Protein AF-X1SBU3-F1 (afdb_monomer_lite)

Secondary structure (DSSP, 8-state):
---S---------HHHHHHHHHHHHHHT--HHHHHHHHHHHHHHHHHHHHHHHHHHHHHHHHT--GGGHHHHHHHH--

Radius of gyration: 20.77 Å; chains: 1; bounding box: 40×37×49 Å

Sequence (78 aa):
MERTTKIISLSVPPEMAEKIQELMKKEDRTRSELIRETIRRYIEQQEWKEILRYGRIKANEKGIAENQVEDIVDAYRK

Organism: NCBI:txid412755

InterPro domains:
  IPR002145 Ribbon-helix-helix protein, CopG [PF01402] (6-46)
  IPR010985 Ribbon-helix-helix [SSF47598] (5-49)
  IPR013321 Arc-type ribbon-helix-helix [G3DSA:1.10.1220.10] (2-75)

Structure (mmCIF, N/CA/C/O backbone):
data_AF-X1SBU3-F1
#
_entry.id   AF-X1SBU3-F1
#
loop_
_atom_site.group_PDB
_atom_site.id
_atom_site.type_symbol
_atom_site.label_atom_id
_atom_site.label_alt_id
_atom_site.label_comp_id
_atom_site.label_asym_id
_atom_site.label_entity_id
_atom_site.label_seq_id
_atom_site.pdbx_PDB_ins_code
_atom_site.Cartn_x
_atom_site.Cartn_y
_atom_site.Cartn_z
_atom_site.occupancy
_atom_site.B_iso_or_equiv
_atom_site.auth_seq_id
_atom_site.auth_comp_id
_atom_site.auth_asym_id
_atom_site.auth_atom_id
_atom_site.pdbx_PDB_model_num
ATOM 1 N N . MET A 1 1 ? 3.124 -27.274 16.693 1.00 59.16 1 MET A N 1
ATOM 2 C CA . MET A 1 1 ? 2.984 -26.302 15.588 1.00 59.16 1 MET A CA 1
ATOM 3 C C . MET A 1 1 ? 3.428 -24.952 16.112 1.00 59.16 1 MET A C 1
ATOM 5 O O . MET A 1 1 ? 2.862 -24.488 17.095 1.00 59.16 1 MET A O 1
ATOM 9 N N . GLU A 1 2 ? 4.481 -24.378 15.539 1.00 71.94 2 GLU A N 1
ATOM 10 C CA . GLU A 1 2 ? 4.962 -23.049 15.926 1.00 71.94 2 GLU A CA 1
ATOM 11 C C . GLU A 1 2 ? 3.941 -21.975 15.521 1.00 71.94 2 GLU A C 1
ATOM 13 O O . GLU A 1 2 ? 3.211 -22.131 14.539 1.00 71.94 2 GLU A O 1
ATOM 18 N N . ARG A 1 3 ? 3.832 -20.895 16.303 1.00 61.38 3 ARG A N 1
ATOM 19 C CA . ARG A 1 3 ? 2.897 -19.804 15.994 1.00 61.38 3 ARG A CA 1
ATOM 20 C C . ARG A 1 3 ? 3.369 -19.075 14.733 1.00 61.38 3 ARG A C 1
ATOM 22 O O . ARG A 1 3 ? 4.489 -18.584 14.697 1.00 61.38 3 ARG A O 1
ATOM 29 N N . THR A 1 4 ? 2.486 -18.912 13.750 1.00 86.25 4 THR A N 1
ATOM 30 C CA . THR A 1 4 ? 2.762 -18.215 12.476 1.00 86.25 4 THR A CA 1
ATOM 31 C C . THR A 1 4 ? 2.663 -16.687 12.565 1.00 86.25 4 THR A C 1
ATOM 33 O O . THR A 1 4 ? 2.840 -15.991 11.569 1.00 86.25 4 THR A O 1
ATOM 36 N N . THR A 1 5 ? 2.366 -16.133 13.746 1.00 86.25 5 THR A N 1
ATOM 37 C CA . THR A 1 5 ? 2.139 -14.692 13.942 1.00 86.25 5 THR A CA 1
ATOM 38 C C . THR A 1 5 ? 2.867 -14.161 15.171 1.00 86.25 5 THR A C 1
ATOM 40 O O . THR A 1 5 ? 2.813 -14.785 16.235 1.00 86.25 5 THR A O 1
ATOM 43 N N . LYS A 1 6 ? 3.436 -12.955 15.063 1.00 90.94 6 LYS A N 1
ATOM 44 C CA . LYS A 1 6 ? 4.026 -12.194 16.175 1.00 90.94 6 LYS A CA 1
ATOM 45 C C . LYS A 1 6 ? 3.135 -10.999 16.538 1.00 90.94 6 LYS A C 1
ATOM 47 O O . LYS A 1 6 ? 2.634 -10.317 15.649 1.00 90.94 6 LYS A O 1
ATOM 52 N N . ILE A 1 7 ? 2.934 -10.753 17.835 1.00 91.81 7 ILE A N 1
ATOM 53 C CA . ILE A 1 7 ? 2.168 -9.594 18.322 1.00 91.81 7 ILE A CA 1
ATOM 54 C C . ILE A 1 7 ? 3.041 -8.340 18.230 1.00 91.81 7 ILE A C 1
ATOM 56 O O . ILE A 1 7 ? 4.199 -8.356 18.644 1.00 91.81 7 ILE A O 1
ATOM 60 N N . ILE A 1 8 ? 2.458 -7.260 17.713 1.00 90.69 8 ILE A N 1
ATOM 61 C CA . ILE A 1 8 ? 3.055 -5.925 17.663 1.00 90.69 8 ILE A CA 1
ATOM 62 C C . ILE A 1 8 ? 2.098 -4.978 18.390 1.00 90.69 8 ILE A C 1
ATOM 64 O O . ILE A 1 8 ? 0.900 -4.979 18.107 1.00 90.69 8 ILE A O 1
ATOM 68 N N . SER A 1 9 ? 2.625 -4.196 19.332 1.00 92.44 9 SER A N 1
ATOM 69 C CA . SER A 1 9 ? 1.897 -3.115 20.001 1.00 92.44 9 SER A CA 1
ATOM 70 C C . SER A 1 9 ? 2.380 -1.780 19.446 1.00 92.44 9 SER A C 1
ATOM 72 O O . SER A 1 9 ? 3.588 -1.588 19.302 1.00 92.44 9 SER A O 1
ATOM 74 N N . LEU A 1 10 ? 1.456 -0.877 19.121 1.00 90.56 10 LEU A N 1
ATOM 75 C CA . LEU A 1 10 ? 1.778 0.466 18.649 1.00 90.56 10 LEU A CA 1
ATOM 76 C C . LEU A 1 10 ? 0.808 1.499 19.229 1.00 90.56 10 LEU A C 1
ATOM 78 O O . LEU A 1 10 ? -0.380 1.223 19.397 1.00 90.56 10 LEU A O 1
ATOM 82 N N . SER A 1 11 ? 1.326 2.693 19.496 1.00 95.56 11 SER A N 1
ATOM 83 C CA . SER A 1 11 ? 0.529 3.862 19.866 1.00 95.56 11 SER A CA 1
ATOM 84 C C . SER A 1 11 ? 0.244 4.699 18.623 1.00 95.56 11 SER A C 1
ATOM 86 O O . SER A 1 11 ? 1.129 4.884 17.787 1.00 95.56 11 SER A O 1
ATOM 88 N N . VAL A 1 12 ? -0.974 5.225 18.511 1.00 94.56 12 VAL A N 1
ATOM 89 C CA . VAL A 1 12 ? -1.390 6.136 17.433 1.00 94.56 12 VAL A CA 1
ATOM 90 C C . VAL A 1 12 ? -2.067 7.376 18.020 1.00 94.56 12 VAL A C 1
ATOM 92 O O . VAL A 1 12 ? -2.587 7.298 19.137 1.00 94.56 12 VAL A O 1
ATOM 95 N N . PRO A 1 13 ? -2.095 8.510 17.296 1.00 98.19 13 PRO A N 1
ATOM 96 C CA . PRO A 1 13 ? -2.894 9.666 17.692 1.00 98.19 13 PRO A CA 1
ATOM 97 C C . PRO A 1 13 ? -4.375 9.291 17.911 1.00 98.19 13 PRO A C 1
ATOM 99 O O . PRO A 1 13 ? -4.888 8.451 17.164 1.00 98.19 13 PRO A O 1
ATOM 102 N N . PRO A 1 14 ? -5.092 9.910 18.871 1.00 97.50 14 PRO A N 1
ATOM 103 C CA . PRO A 1 14 ? -6.499 9.590 19.144 1.00 97.50 14 PRO A CA 1
ATOM 104 C C . PRO A 1 14 ? -7.400 9.689 17.905 1.00 97.50 14 PRO A C 1
ATOM 106 O O . PRO A 1 14 ? -8.139 8.757 17.600 1.00 97.50 14 PRO A O 1
ATOM 109 N N . GLU A 1 15 ? -7.235 10.751 17.116 1.00 97.94 15 GLU A N 1
ATOM 110 C CA . GLU A 1 15 ? -7.949 10.954 15.846 1.00 97.94 15 GLU A CA 1
ATOM 111 C C . GLU A 1 15 ? -7.717 9.822 14.827 1.00 97.94 15 GLU A C 1
ATOM 113 O O . GLU A 1 15 ? -8.581 9.496 14.014 1.00 97.94 15 GLU A O 1
ATOM 118 N N . MET A 1 16 ? -6.545 9.184 14.860 1.00 96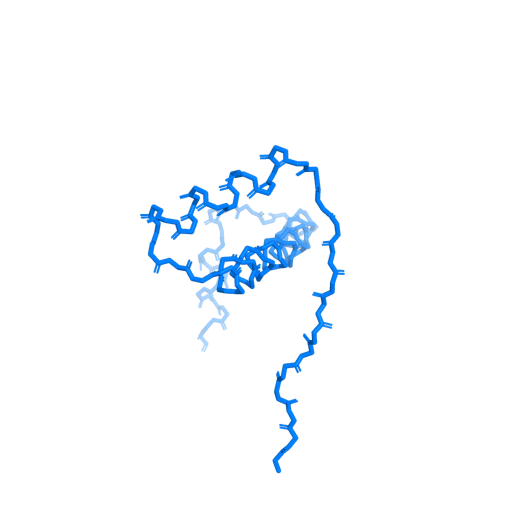.75 16 MET A N 1
ATOM 119 C CA . MET A 1 16 ? -6.231 8.063 13.980 1.00 96.75 16 MET A CA 1
ATOM 120 C C . MET A 1 16 ? -6.920 6.787 14.465 1.00 96.75 16 MET A C 1
ATOM 122 O O . MET A 1 16 ? -7.399 6.007 13.643 1.00 96.75 16 MET A O 1
ATOM 126 N N . ALA A 1 17 ? -7.003 6.579 15.782 1.00 96.25 17 ALA A N 1
ATOM 12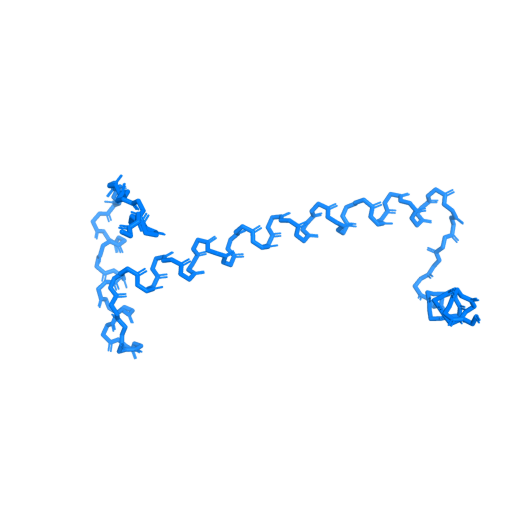7 C CA . ALA A 1 17 ? -7.736 5.452 16.353 1.00 96.25 17 ALA A CA 1
ATOM 128 C C . ALA A 1 17 ? -9.229 5.507 15.987 1.00 96.25 17 ALA A C 1
ATOM 130 O O . ALA A 1 17 ? -9.805 4.478 15.627 1.00 96.25 17 ALA A O 1
ATOM 131 N N . GLU A 1 18 ? -9.829 6.701 16.003 1.00 97.44 18 GLU A N 1
ATOM 132 C CA . GLU A 1 18 ? -11.212 6.927 15.564 1.00 97.44 18 GLU A CA 1
ATOM 133 C C . GLU A 1 18 ? -11.397 6.567 14.085 1.00 97.44 18 GLU A C 1
ATOM 135 O O . GLU A 1 18 ? -12.247 5.739 13.754 1.00 97.44 18 GLU A O 1
ATOM 140 N N . LYS A 1 19 ? -10.527 7.072 13.201 1.00 96.56 19 LYS A N 1
ATOM 141 C CA . LYS A 1 19 ? -10.560 6.743 11.764 1.00 96.56 19 LYS A CA 1
ATOM 142 C C . LYS A 1 19 ? -10.396 5.248 11.489 1.00 96.56 19 LYS A C 1
ATOM 144 O O . LYS A 1 19 ? -11.070 4.701 10.620 1.00 96.56 19 LYS A O 1
ATOM 149 N N . ILE A 1 20 ? -9.522 4.561 12.229 1.00 95.88 20 ILE A N 1
ATOM 150 C CA . ILE A 1 20 ? -9.364 3.102 12.125 1.00 95.88 20 ILE A CA 1
ATOM 151 C C . ILE A 1 20 ? -10.680 2.402 12.486 1.00 95.88 20 ILE A C 1
ATOM 153 O O . ILE A 1 20 ? -11.103 1.494 11.772 1.00 95.88 20 ILE A O 1
ATOM 157 N N . GLN A 1 21 ? -11.346 2.832 13.560 1.00 96.00 21 GLN A N 1
ATOM 158 C CA . GLN A 1 21 ? -12.625 2.266 13.993 1.00 96.00 21 GLN A CA 1
ATOM 159 C C . GLN A 1 21 ? -13.732 2.484 12.946 1.00 96.00 21 GLN A C 1
ATOM 161 O O . GLN A 1 21 ? -14.536 1.582 12.707 1.00 96.00 21 GLN A O 1
ATOM 166 N N . GLU A 1 22 ? -13.777 3.655 12.312 1.00 97.44 22 GLU A N 1
ATOM 167 C CA . GLU A 1 22 ? -14.719 3.960 11.229 1.00 97.44 22 GLU A CA 1
ATOM 168 C C . GLU A 1 22 ? -14.481 3.083 9.997 1.00 97.44 22 GLU A C 1
ATOM 170 O O . GLU A 1 22 ? -15.425 2.489 9.473 1.00 97.44 22 GLU A O 1
ATOM 175 N N . LEU A 1 23 ? -13.223 2.942 9.569 1.00 96.88 23 LEU A N 1
ATOM 176 C CA . LEU A 1 23 ? -12.846 2.091 8.437 1.00 96.88 23 LEU A CA 1
ATOM 177 C C . LEU A 1 23 ? -13.183 0.621 8.690 1.00 96.88 23 LEU A C 1
ATOM 179 O O . LEU A 1 23 ? -13.740 -0.035 7.815 1.00 96.88 23 LEU A O 1
ATOM 183 N N . MET A 1 24 ? -12.917 0.123 9.901 1.00 97.06 24 MET A N 1
ATOM 184 C CA . MET A 1 24 ? -13.291 -1.237 10.300 1.00 97.06 24 MET A CA 1
ATOM 185 C C . MET A 1 24 ? -14.793 -1.492 10.131 1.00 97.06 24 MET A C 1
ATOM 187 O O . MET A 1 24 ? -15.174 -2.526 9.591 1.00 97.06 24 MET A O 1
ATOM 191 N N . LYS A 1 25 ? -15.644 -0.547 10.558 1.00 96.75 25 LYS A N 1
ATOM 192 C CA . LYS A 1 25 ? -17.106 -0.655 10.411 1.00 96.75 25 LYS A CA 1
ATOM 193 C C . LYS A 1 25 ? -17.546 -0.566 8.952 1.00 96.75 25 LYS A C 1
ATOM 195 O O . LYS A 1 25 ? -18.441 -1.293 8.543 1.00 96.75 25 LYS A O 1
ATOM 200 N N . LYS A 1 26 ? -16.941 0.342 8.183 1.00 97.31 26 LYS A N 1
ATOM 201 C CA . LYS A 1 26 ? -17.292 0.579 6.778 1.00 97.31 26 LYS A CA 1
ATOM 202 C C . LYS A 1 26 ? -16.948 -0.611 5.883 1.00 97.31 26 LYS A C 1
ATOM 204 O O . LYS A 1 26 ? -17.686 -0.890 4.946 1.00 97.31 26 LYS A O 1
ATOM 209 N N . GLU A 1 27 ? -15.821 -1.264 6.145 1.00 95.44 27 GLU A N 1
ATOM 210 C CA . GLU A 1 27 ? -15.314 -2.370 5.325 1.00 95.44 27 GLU A CA 1
ATOM 211 C C . GLU A 1 27 ? -15.704 -3.755 5.859 1.00 95.44 27 GLU A C 1
ATOM 213 O O . GLU A 1 27 ? -15.371 -4.742 5.215 1.00 95.44 27 GLU A O 1
ATOM 218 N N . ASP A 1 28 ? -16.383 -3.830 7.010 1.00 96.25 28 ASP A N 1
ATOM 219 C CA . ASP A 1 28 ? -16.669 -5.074 7.739 1.00 96.25 28 ASP A CA 1
ATOM 220 C C . ASP A 1 28 ? -15.399 -5.911 7.994 1.00 96.25 28 ASP A C 1
ATOM 222 O O . ASP A 1 28 ? -15.282 -7.080 7.630 1.00 96.25 28 ASP A O 1
ATOM 226 N N . ARG A 1 29 ? -14.379 -5.265 8.580 1.00 95.06 29 ARG A N 1
ATOM 227 C CA . ARG A 1 29 ? -13.047 -5.857 8.799 1.00 95.06 29 ARG A CA 1
ATOM 228 C C . ARG A 1 29 ? -12.588 -5.745 10.239 1.00 95.06 29 ARG A C 1
ATOM 230 O O . ARG A 1 29 ? -12.824 -4.753 10.931 1.00 95.06 29 ARG A O 1
ATOM 237 N N . THR A 1 30 ? -11.810 -6.731 10.677 1.00 95.69 30 THR A N 1
ATOM 238 C CA . THR A 1 30 ? -11.135 -6.664 11.974 1.00 95.69 30 THR A CA 1
ATOM 239 C C . THR A 1 30 ? -9.950 -5.695 11.942 1.00 95.69 30 THR A C 1
ATOM 241 O O . THR A 1 30 ? -9.320 -5.452 10.908 1.00 95.69 30 THR A O 1
ATOM 244 N N . ARG A 1 31 ? -9.565 -5.191 13.123 1.00 93.06 31 ARG A N 1
ATOM 245 C CA . ARG A 1 31 ? -8.403 -4.301 13.280 1.00 93.06 31 ARG A CA 1
ATOM 246 C C . ARG A 1 31 ? -7.128 -4.928 12.724 1.00 93.06 31 ARG A C 1
ATOM 248 O O . ARG A 1 31 ? -6.364 -4.275 12.022 1.00 93.06 31 ARG A O 1
ATOM 255 N N . SER A 1 32 ? -6.892 -6.201 13.033 1.00 93.25 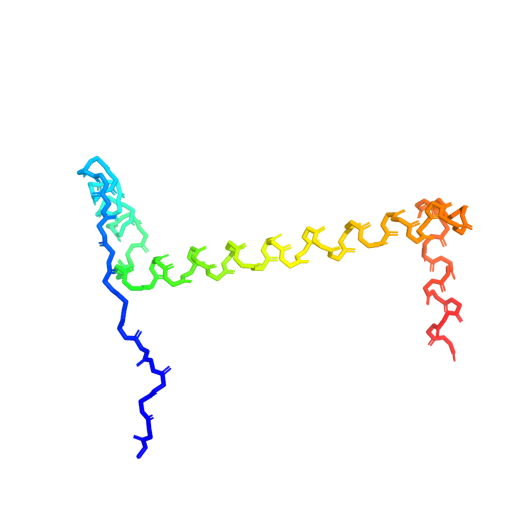32 SER A N 1
ATOM 256 C CA . SER A 1 32 ? -5.680 -6.889 12.595 1.00 93.25 32 SER A CA 1
ATOM 257 C C . SER A 1 32 ? -5.653 -7.112 11.085 1.00 93.25 32 SER A C 1
ATOM 259 O O . SER A 1 32 ? -4.578 -7.044 10.501 1.00 93.25 32 SER A O 1
ATOM 261 N N . GLU A 1 33 ? -6.792 -7.348 10.433 1.00 94.88 33 GLU A N 1
ATOM 262 C CA . GLU A 1 33 ? -6.849 -7.449 8.970 1.00 94.88 33 GLU A CA 1
ATOM 263 C C . GLU A 1 33 ? -6.544 -6.118 8.297 1.00 94.88 33 GLU A C 1
ATOM 265 O O . GLU A 1 33 ? -5.715 -6.082 7.388 1.00 94.88 33 GLU A O 1
ATOM 270 N N . LEU A 1 34 ? -7.168 -5.032 8.762 1.00 95.31 34 LEU A N 1
ATOM 271 C CA . LEU A 1 34 ? -6.954 -3.695 8.215 1.00 95.31 34 LEU A CA 1
ATOM 272 C C . LEU A 1 34 ? -5.482 -3.272 8.325 1.00 95.31 34 LEU A C 1
ATOM 274 O O . LEU A 1 34 ? -4.880 -2.830 7.344 1.00 95.31 34 LEU A O 1
ATOM 278 N N . ILE A 1 35 ? -4.883 -3.458 9.504 1.00 94.19 35 ILE A N 1
ATOM 279 C CA . ILE A 1 35 ? -3.494 -3.061 9.756 1.00 94.19 35 ILE A CA 1
ATOM 280 C C . ILE A 1 35 ? -2.508 -3.956 8.998 1.00 94.19 35 ILE A C 1
ATOM 282 O O . ILE A 1 35 ? -1.586 -3.433 8.375 1.00 94.19 35 ILE A O 1
ATOM 286 N N . ARG A 1 36 ? -2.704 -5.284 8.979 1.00 93.62 36 ARG A N 1
ATOM 287 C CA . ARG A 1 36 ? -1.828 -6.191 8.212 1.00 93.62 36 ARG A CA 1
ATOM 288 C C . ARG A 1 36 ? -1.845 -5.873 6.722 1.00 93.62 36 ARG A C 1
ATOM 290 O O . ARG A 1 36 ? -0.783 -5.822 6.114 1.00 93.62 36 ARG A O 1
ATOM 297 N N . GLU A 1 37 ? -3.023 -5.635 6.152 1.00 95.56 37 GLU A N 1
ATOM 298 C CA . GLU A 1 37 ? -3.160 -5.273 4.740 1.00 95.56 37 GLU A CA 1
ATOM 299 C C . GLU A 1 37 ? -2.438 -3.965 4.425 1.00 95.56 37 GLU A C 1
ATOM 301 O O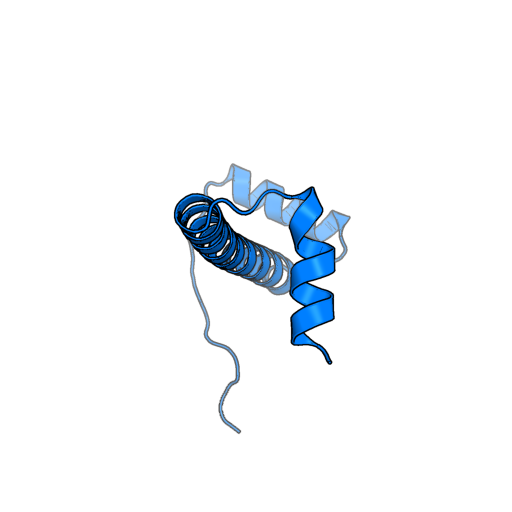 . GLU A 1 37 ? -1.674 -3.888 3.467 1.00 95.56 37 GLU A O 1
ATOM 306 N N . THR A 1 38 ? -2.653 -2.946 5.257 1.00 94.88 38 THR A N 1
ATOM 307 C CA . THR A 1 38 ? -2.036 -1.629 5.072 1.00 94.88 38 THR A CA 1
ATOM 308 C C . THR A 1 38 ? -0.512 -1.715 5.130 1.00 94.88 38 THR A C 1
ATOM 310 O O . THR A 1 38 ? 0.166 -1.168 4.262 1.00 94.88 38 THR A O 1
ATOM 313 N N . ILE A 1 39 ? 0.034 -2.446 6.109 1.00 95.31 39 ILE A N 1
ATOM 314 C CA . ILE A 1 39 ? 1.482 -2.657 6.233 1.00 95.31 39 ILE A CA 1
ATOM 315 C C . ILE A 1 39 ? 2.020 -3.435 5.030 1.00 95.31 39 ILE A C 1
ATOM 317 O O . ILE A 1 39 ? 3.041 -3.039 4.473 1.00 95.31 39 ILE A O 1
ATOM 321 N N . ARG A 1 40 ? 1.332 -4.500 4.593 1.00 95.94 40 ARG A N 1
ATOM 322 C CA . ARG A 1 40 ? 1.753 -5.291 3.428 1.00 95.94 40 ARG A CA 1
ATOM 323 C C . ARG A 1 40 ? 1.837 -4.423 2.171 1.00 95.94 40 ARG A C 1
ATOM 325 O O . ARG A 1 40 ? 2.883 -4.392 1.536 1.00 95.94 40 ARG A O 1
ATOM 332 N N . ARG A 1 41 ? 0.792 -3.641 1.882 1.00 97.69 41 ARG A N 1
ATOM 333 C CA . ARG A 1 41 ? 0.772 -2.705 0.743 1.00 97.69 41 ARG A CA 1
ATOM 334 C C . ARG A 1 41 ? 1.875 -1.657 0.827 1.00 97.69 41 ARG A C 1
ATOM 336 O O . ARG A 1 41 ? 2.451 -1.293 -0.193 1.00 97.69 41 ARG A O 1
ATOM 343 N N . TYR A 1 42 ? 2.160 -1.153 2.028 1.00 97.38 42 TYR A N 1
ATOM 344 C CA . TYR A 1 42 ? 3.240 -0.192 2.219 1.00 97.38 42 TYR A CA 1
ATOM 345 C C . TYR A 1 42 ? 4.604 -0.809 1.892 1.00 97.38 42 TYR A C 1
ATOM 347 O O . TYR A 1 42 ? 5.375 -0.187 1.169 1.00 97.38 42 TYR A O 1
ATOM 355 N N . ILE A 1 43 ? 4.880 -2.025 2.375 1.00 97.50 43 ILE A N 1
ATOM 356 C CA . ILE A 1 43 ? 6.128 -2.749 2.088 1.00 97.50 43 ILE A CA 1
ATOM 357 C C . ILE A 1 43 ? 6.263 -3.005 0.586 1.00 97.50 43 ILE A C 1
ATOM 359 O O . ILE A 1 43 ? 7.246 -2.566 -0.006 1.00 97.50 43 ILE A O 1
ATOM 363 N N . GLU A 1 44 ? 5.241 -3.596 -0.041 1.00 97.69 44 GLU A N 1
ATOM 364 C CA . GLU A 1 44 ? 5.220 -3.857 -1.488 1.00 97.69 44 GLU A CA 1
ATOM 365 C C . GLU A 1 44 ? 5.477 -2.568 -2.287 1.00 97.69 44 GLU A C 1
ATOM 367 O O . GLU A 1 44 ? 6.251 -2.555 -3.24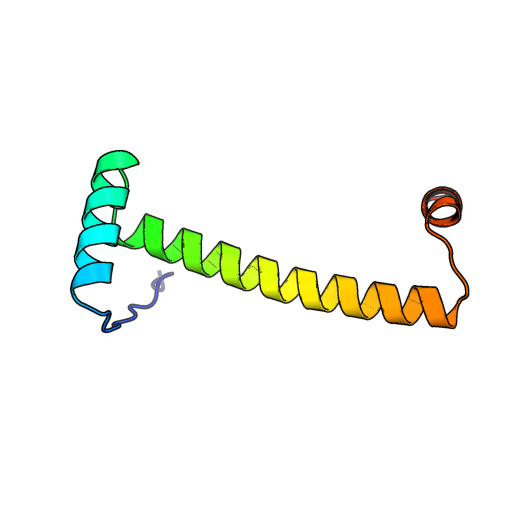1 1.00 97.69 44 GLU A O 1
ATOM 372 N N . GLN A 1 45 ? 4.881 -1.441 -1.880 1.00 98.06 45 GLN A N 1
ATOM 373 C CA . GLN A 1 45 ? 5.117 -0.155 -2.534 1.00 98.06 45 GLN A CA 1
ATOM 374 C C . GLN A 1 45 ? 6.578 0.313 -2.411 1.00 98.06 45 GLN A C 1
ATOM 376 O O . GLN A 1 45 ? 7.098 0.912 -3.355 1.00 98.06 45 GLN A O 1
ATOM 381 N N . GLN A 1 46 ? 7.237 0.098 -1.268 1.00 97.94 46 GLN A N 1
ATOM 382 C CA . GLN A 1 46 ? 8.652 0.455 -1.113 1.00 97.94 46 GLN A CA 1
ATOM 383 C C . GLN A 1 46 ? 9.546 -0.437 -1.977 1.00 97.94 46 GLN A C 1
ATOM 385 O O . GLN A 1 46 ? 10.400 0.086 -2.690 1.00 97.94 46 GLN A O 1
ATOM 390 N N . GLU A 1 47 ? 9.290 -1.744 -2.006 1.00 97.56 47 GLU A N 1
ATOM 391 C CA . GLU A 1 47 ? 10.016 -2.690 -2.862 1.00 97.56 47 GLU A CA 1
ATOM 392 C C . GLU A 1 47 ? 9.875 -2.316 -4.348 1.00 97.56 47 GLU A C 1
ATOM 394 O O . GLU A 1 47 ? 10.865 -2.215 -5.079 1.00 97.56 47 GLU A O 1
ATOM 399 N N . TRP A 1 48 ? 8.659 -1.983 -4.796 1.00 97.88 48 TRP A N 1
ATOM 400 C CA . TRP A 1 48 ? 8.422 -1.509 -6.162 1.00 97.88 48 TRP A CA 1
ATOM 401 C C . TRP A 1 48 ? 9.170 -0.216 -6.490 1.00 97.88 48 TRP A C 1
ATOM 403 O O . TRP A 1 48 ? 9.691 -0.073 -7.598 1.00 97.88 48 TRP A O 1
ATOM 413 N N . LYS A 1 49 ? 9.258 0.734 -5.550 1.00 97.81 49 LYS A N 1
ATOM 414 C CA . LYS A 1 49 ? 10.031 1.971 -5.754 1.00 97.81 49 LYS A CA 1
ATOM 415 C C . LYS A 1 49 ? 11.509 1.676 -5.991 1.00 97.81 49 LYS A C 1
ATOM 417 O O . LYS A 1 49 ? 12.119 2.328 -6.840 1.00 97.81 49 LYS A O 1
ATOM 422 N N . GLU A 1 50 ? 12.076 0.712 -5.275 1.00 97.25 50 GLU A N 1
ATOM 423 C CA . GLU A 1 50 ? 13.472 0.307 -5.447 1.00 97.25 50 GL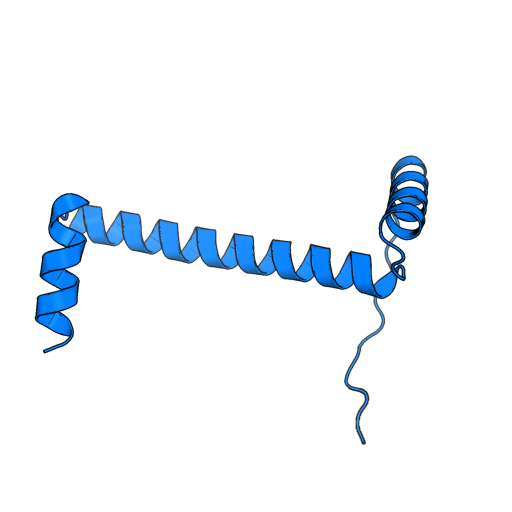U A CA 1
ATOM 424 C C . GLU A 1 50 ? 13.706 -0.349 -6.810 1.00 97.25 50 GLU A C 1
ATOM 426 O O . GLU A 1 50 ? 14.621 0.058 -7.531 1.00 97.25 50 GLU A O 1
ATOM 431 N N . ILE A 1 51 ? 12.832 -1.277 -7.214 1.00 97.50 51 ILE A N 1
ATOM 432 C CA . ILE A 1 51 ? 12.893 -1.939 -8.527 1.00 97.50 51 ILE A CA 1
ATOM 433 C C . ILE A 1 51 ? 12.792 -0.910 -9.659 1.00 97.50 51 ILE A C 1
ATOM 435 O O . ILE A 1 51 ? 13.617 -0.903 -10.574 1.00 97.50 51 ILE A O 1
ATOM 439 N N . LEU A 1 52 ? 11.821 0.005 -9.585 1.00 96.44 52 LEU A N 1
ATOM 440 C CA . LEU A 1 52 ? 11.636 1.051 -10.592 1.00 96.44 52 LEU A CA 1
ATOM 441 C C . LEU A 1 52 ? 12.832 2.004 -10.650 1.00 96.44 52 LEU A C 1
ATOM 443 O O . LEU A 1 52 ? 13.247 2.412 -11.736 1.00 96.44 52 LEU A O 1
ATOM 447 N N . ARG A 1 53 ? 13.416 2.356 -9.498 1.00 97.56 53 ARG A N 1
ATOM 448 C CA . ARG A 1 53 ? 14.630 3.178 -9.443 1.00 97.56 53 ARG A CA 1
ATOM 449 C C . ARG A 1 53 ? 15.799 2.471 -10.123 1.00 97.56 53 ARG A C 1
ATOM 451 O O . ARG A 1 53 ? 16.470 3.089 -10.948 1.00 97.56 53 ARG A O 1
ATOM 458 N N . TYR A 1 54 ? 16.033 1.203 -9.796 1.00 97.12 54 TYR A N 1
ATOM 459 C CA . TYR A 1 54 ? 17.076 0.398 -10.426 1.00 97.12 54 TYR A CA 1
ATOM 460 C C . TYR A 1 54 ? 16.870 0.302 -11.944 1.00 97.12 54 TYR A C 1
ATOM 462 O O . TYR A 1 54 ? 17.794 0.580 -12.710 1.00 97.12 54 TYR A O 1
ATOM 470 N N . GLY A 1 55 ? 15.643 -0.005 -12.379 1.00 95.44 55 GLY A N 1
ATOM 471 C CA . GLY A 1 55 ? 15.280 -0.096 -13.792 1.00 95.44 55 GLY A CA 1
ATOM 472 C C . GLY A 1 55 ? 15.545 1.203 -14.552 1.00 95.44 55 GLY A C 1
ATOM 473 O O . GLY A 1 55 ? 16.168 1.168 -15.608 1.00 95.44 55 GLY A O 1
ATOM 474 N N . ARG A 1 56 ? 15.174 2.360 -13.984 1.00 96.06 56 ARG A N 1
ATOM 475 C CA . ARG A 1 56 ? 15.456 3.680 -14.583 1.00 96.06 56 ARG A CA 1
ATOM 476 C C . ARG A 1 56 ? 16.948 3.951 -14.739 1.00 96.06 56 ARG A C 1
ATOM 478 O O . ARG A 1 56 ? 17.365 4.436 -15.785 1.00 96.06 56 ARG A O 1
ATOM 485 N N . ILE A 1 57 ? 17.752 3.635 -13.721 1.00 97.62 57 ILE A N 1
ATOM 486 C CA . ILE A 1 57 ? 19.212 3.793 -13.793 1.00 97.62 57 ILE A CA 1
ATOM 487 C C . ILE A 1 57 ? 19.768 2.937 -14.936 1.00 97.62 57 ILE A C 1
ATOM 489 O O . ILE A 1 57 ? 20.504 3.446 -15.777 1.00 97.62 57 ILE A O 1
ATOM 493 N N . LYS A 1 58 ? 19.365 1.664 -15.022 1.00 97.00 58 LYS A N 1
ATOM 494 C CA . LYS A 1 58 ? 19.844 0.748 -16.065 1.00 97.00 58 LYS A CA 1
ATOM 495 C C . LYS A 1 58 ? 19.363 1.114 -17.465 1.00 97.00 58 LYS A C 1
ATOM 497 O O . LYS A 1 58 ? 20.136 0.974 -18.409 1.00 97.00 58 LYS A O 1
ATOM 502 N N . ALA A 1 59 ? 18.128 1.593 -17.606 1.00 96.50 59 ALA A N 1
ATOM 503 C CA . ALA A 1 59 ? 17.602 2.079 -18.877 1.00 96.50 59 ALA A CA 1
ATOM 504 C C . ALA A 1 59 ? 18.405 3.289 -19.371 1.00 96.50 59 ALA A C 1
ATOM 506 O O . ALA A 1 59 ? 18.847 3.291 -20.515 1.00 96.50 59 ALA A O 1
ATOM 507 N N . ASN A 1 60 ? 18.689 4.251 -18.485 1.00 96.69 60 ASN A N 1
ATOM 508 C CA . ASN A 1 60 ? 19.515 5.416 -18.808 1.00 96.69 60 ASN A CA 1
ATOM 509 C C . ASN A 1 60 ? 20.950 5.026 -19.188 1.00 96.69 60 ASN A C 1
ATOM 511 O O . ASN A 1 60 ? 21.452 5.490 -20.206 1.00 96.69 60 ASN A O 1
ATOM 515 N N . GLU A 1 61 ? 21.599 4.147 -18.415 1.00 97.25 61 GLU A N 1
ATOM 516 C CA . GLU A 1 61 ? 22.951 3.642 -18.719 1.00 97.25 61 GLU A CA 1
ATOM 517 C C . GLU A 1 61 ? 23.029 2.943 -20.085 1.00 97.25 61 GLU A C 1
ATOM 519 O O . GLU A 1 61 ? 24.070 2.970 -20.737 1.00 97.25 61 GLU A O 1
ATOM 524 N N . LYS A 1 62 ? 21.937 2.301 -20.516 1.00 95.69 62 LYS A N 1
ATOM 525 C CA . LYS A 1 62 ? 21.857 1.545 -21.774 1.00 95.69 62 LYS A CA 1
ATOM 526 C C . LYS A 1 62 ? 21.197 2.318 -22.920 1.00 95.69 62 LYS A C 1
ATOM 528 O O . LYS A 1 62 ? 21.092 1.768 -24.010 1.00 95.69 62 LYS A O 1
ATOM 533 N N . GLY A 1 63 ? 20.746 3.552 -22.685 1.00 96.44 63 GLY A N 1
ATOM 534 C CA . GLY A 1 63 ? 20.021 4.352 -23.675 1.00 96.44 63 GLY A CA 1
ATOM 535 C C . GLY A 1 63 ? 18.709 3.718 -24.154 1.00 96.44 63 GLY A C 1
ATOM 536 O O . GLY A 1 63 ? 18.348 3.894 -25.312 1.00 96.44 63 GLY A O 1
ATOM 537 N N . ILE A 1 64 ? 18.023 2.954 -23.297 1.00 96.56 64 ILE A N 1
ATOM 538 C CA . ILE A 1 64 ? 16.769 2.268 -23.638 1.00 96.56 64 ILE A CA 1
ATOM 539 C C . ILE A 1 64 ? 15.593 3.229 -23.452 1.00 96.56 64 ILE A C 1
ATOM 541 O O . ILE A 1 64 ? 15.360 3.726 -22.348 1.00 96.56 64 ILE A O 1
ATOM 545 N N . ALA A 1 65 ? 14.830 3.443 -24.520 1.00 94.69 65 ALA A N 1
ATOM 546 C CA . ALA A 1 65 ? 13.554 4.144 -24.499 1.00 94.69 65 ALA A CA 1
ATOM 547 C C . ALA A 1 65 ? 12.374 3.180 -24.278 1.00 94.69 65 ALA A C 1
ATOM 549 O O . ALA A 1 65 ? 12.463 1.980 -24.538 1.00 94.69 65 ALA A O 1
ATOM 550 N N . GLU A 1 66 ? 11.245 3.716 -23.812 1.00 92.75 66 GLU A N 1
ATOM 551 C CA . GLU A 1 66 ? 10.036 2.945 -23.485 1.00 92.75 66 GLU A CA 1
ATOM 552 C C . GLU A 1 66 ? 9.514 2.114 -24.666 1.00 92.75 66 GLU A C 1
ATOM 554 O O . GLU A 1 66 ? 9.182 0.944 -24.500 1.00 92.75 66 GLU A O 1
ATOM 559 N N . ASN A 1 67 ? 9.526 2.677 -25.875 1.00 96.19 67 ASN A N 1
ATOM 560 C CA . ASN A 1 67 ? 9.068 1.997 -27.088 1.00 96.19 67 ASN A CA 1
ATOM 561 C C . ASN A 1 67 ? 9.965 0.827 -27.530 1.00 96.19 67 ASN A C 1
ATOM 563 O O . ASN A 1 67 ? 9.566 0.078 -28.409 1.00 96.19 67 ASN A O 1
ATOM 567 N N . GLN A 1 68 ? 11.160 0.671 -26.952 1.00 96.12 68 GLN A N 1
ATOM 568 C CA . GLN A 1 68 ? 12.071 -0.441 -27.249 1.00 96.12 68 GLN A CA 1
ATOM 569 C C . GLN A 1 68 ? 11.891 -1.616 -26.279 1.00 96.12 68 GLN A C 1
ATOM 571 O O . GLN A 1 68 ? 12.475 -2.678 -26.481 1.00 96.12 68 GLN A O 1
ATOM 576 N N . VAL A 1 69 ? 11.139 -1.429 -25.189 1.00 93.19 69 VAL A N 1
ATOM 577 C CA . VAL A 1 69 ? 11.053 -2.413 -24.103 1.00 93.19 69 VAL A CA 1
ATOM 578 C C . VAL A 1 69 ? 10.419 -3.717 -24.581 1.00 93.19 69 VAL A C 1
ATOM 580 O O . VAL A 1 69 ? 10.942 -4.783 -24.263 1.00 93.19 69 VAL A O 1
ATOM 583 N N . GLU A 1 70 ? 9.328 -3.641 -25.345 1.00 95.44 70 GLU A N 1
ATOM 584 C CA . GLU A 1 70 ? 8.603 -4.821 -25.832 1.00 95.44 70 GLU A CA 1
ATOM 585 C C . GLU A 1 70 ? 9.488 -5.682 -26.746 1.00 95.44 70 GLU A C 1
ATOM 587 O O . GLU A 1 70 ? 9.683 -6.865 -26.465 1.00 95.44 70 GLU A O 1
ATOM 592 N N . ASP A 1 71 ? 10.164 -5.060 -27.718 1.00 96.25 71 ASP A N 1
ATOM 593 C CA . ASP A 1 71 ? 11.109 -5.738 -28.615 1.00 96.25 71 ASP A CA 1
ATOM 594 C C . ASP A 1 71 ? 12.254 -6.431 -27.853 1.00 96.25 71 ASP A C 1
ATOM 596 O O . ASP A 1 71 ? 12.629 -7.565 -28.165 1.00 96.25 71 ASP A O 1
ATOM 600 N N . ILE A 1 72 ? 12.820 -5.770 -26.833 1.00 95.38 72 ILE A N 1
ATOM 601 C CA . ILE A 1 72 ? 13.905 -6.330 -26.008 1.00 95.38 72 ILE A CA 1
ATOM 602 C C . ILE A 1 72 ? 13.415 -7.545 -25.210 1.00 95.38 72 ILE A C 1
ATOM 604 O O . ILE A 1 72 ? 14.126 -8.549 -25.107 1.00 95.38 72 ILE A O 1
ATOM 608 N N . VAL A 1 73 ? 12.218 -7.459 -24.626 1.00 94.94 73 VAL A N 1
ATOM 609 C CA . VAL A 1 73 ? 11.630 -8.543 -23.829 1.00 94.94 73 VAL A CA 1
ATOM 610 C C . VAL A 1 73 ? 11.306 -9.749 -24.709 1.00 94.94 73 VAL A C 1
ATOM 612 O O . VAL A 1 73 ? 11.618 -10.879 -24.326 1.00 94.94 73 VAL A O 1
ATOM 615 N N . ASP A 1 74 ? 10.740 -9.524 -25.891 1.00 96.88 74 ASP A N 1
ATOM 616 C CA . ASP A 1 74 ? 10.413 -10.587 -26.841 1.00 96.88 74 ASP A CA 1
ATOM 617 C C . ASP A 1 74 ? 11.662 -11.265 -27.405 1.00 96.88 74 ASP A C 1
ATOM 619 O O . ASP A 1 74 ? 11.685 -12.488 -27.559 1.00 96.88 74 ASP A O 1
ATOM 623 N N . ALA A 1 75 ? 12.731 -10.502 -27.654 1.00 96.50 75 ALA A N 1
ATOM 624 C CA . ALA A 1 75 ? 14.018 -11.058 -28.058 1.00 96.50 75 ALA A CA 1
ATOM 625 C C . ALA A 1 75 ? 14.641 -11.963 -26.978 1.00 96.50 75 ALA A C 1
ATOM 627 O O . ALA A 1 75 ? 15.297 -12.941 -27.325 1.00 96.50 75 ALA A O 1
ATOM 628 N N . TYR A 1 76 ? 14.433 -11.665 -25.689 1.00 95.06 76 TYR A N 1
ATOM 629 C CA . TYR A 1 76 ? 14.964 -12.460 -24.571 1.00 95.06 76 TYR A CA 1
ATOM 630 C C . TYR A 1 76 ? 14.138 -13.716 -24.249 1.00 95.06 76 TYR A C 1
ATOM 632 O O . TYR A 1 76 ? 14.670 -14.676 -23.698 1.00 95.06 76 TYR A O 1
ATOM 640 N N . ARG A 1 77 ? 12.831 -13.712 -24.541 1.00 95.00 77 ARG A N 1
ATOM 641 C CA . ARG A 1 77 ? 11.917 -14.833 -24.246 1.00 95.00 77 ARG A CA 1
ATOM 642 C C . ARG A 1 77 ? 11.961 -15.973 -25.275 1.00 95.00 77 ARG A C 1
ATOM 644 O O . ARG A 1 77 ? 11.305 -16.989 -25.041 1.00 95.00 77 ARG A O 1
ATOM 651 N N . LYS A 1 78 ? 12.665 -15.796 -26.395 1.00 78.00 78 LYS A N 1
ATOM 652 C CA . LYS A 1 78 ? 12.903 -16.830 -27.416 1.00 78.00 78 LYS A CA 1
ATOM 653 C C . LYS A 1 78 ? 14.079 -17.722 -27.041 1.00 78.00 78 LYS A C 1
ATOM 655 O O . LYS A 1 78 ? 13.973 -18.933 -27.330 1.00 78.00 78 LYS A O 1
#

pLDDT: mean 94.17, std 6.81, range [59.16, 98.19]

Foldseek 3Di:
DDDPDDDDDDDDDPVVVVVLVVVCVVVVHDSCVVVVVVVVVVVVVVVVVVVVVVVVVVCVVVVNDPVCVVVVVVVVVD